Protein AF-A0A939AF37-F1 (afdb_monomer_lite)

Structure (mmCIF, N/CA/C/O backbone):
data_AF-A0A939AF37-F1
#
_entry.id   AF-A0A939AF37-F1
#
loop_
_atom_site.group_PDB
_atom_site.id
_atom_site.type_symbol
_atom_site.label_atom_id
_atom_site.label_alt_id
_atom_site.label_comp_id
_atom_site.label_asym_id
_atom_site.label_entity_id
_atom_site.label_seq_id
_atom_site.pdbx_PDB_ins_code
_atom_site.Cartn_x
_atom_site.Cartn_y
_atom_site.Cartn_z
_atom_site.occupancy
_atom_site.B_iso_or_equiv
_atom_site.auth_seq_id
_atom_site.auth_comp_id
_atom_site.auth_asym_id
_atom_site.auth_atom_id
_atom_site.pdbx_PDB_model_num
ATOM 1 N N . SER A 1 1 ? 17.979 1.679 -7.327 1.00 70.31 1 SER A N 1
ATOM 2 C CA . SER A 1 1 ? 18.117 1.895 -5.869 1.00 70.31 1 SER A CA 1
ATOM 3 C C . SER A 1 1 ? 17.101 2.879 -5.289 1.00 70.31 1 SER A C 1
ATOM 5 O O . SER A 1 1 ? 16.450 2.521 -4.318 1.00 70.31 1 SER A O 1
ATOM 7 N N . ALA A 1 2 ? 16.870 4.060 -5.885 1.00 83.69 2 ALA A N 1
ATOM 8 C CA . ALA A 1 2 ? 15.910 5.046 -5.354 1.00 83.69 2 ALA A CA 1
ATOM 9 C C . ALA A 1 2 ? 14.449 4.544 -5.251 1.00 83.69 2 ALA A C 1
ATOM 11 O O . ALA A 1 2 ? 13.799 4.752 -4.233 1.00 83.69 2 ALA A O 1
ATOM 12 N N . ALA A 1 3 ? 13.944 3.815 -6.254 1.00 79.69 3 ALA A N 1
ATOM 13 C CA . ALA A 1 3 ? 12.567 3.298 -6.245 1.00 79.69 3 ALA A CA 1
ATOM 14 C C . ALA A 1 3 ? 12.296 2.302 -5.097 1.00 79.69 3 ALA A C 1
ATOM 16 O O . ALA A 1 3 ? 11.244 2.337 -4.465 1.00 79.69 3 ALA A O 1
ATOM 17 N N . LEU A 1 4 ? 13.273 1.449 -4.777 1.00 84.25 4 LEU A N 1
ATOM 18 C CA . LEU A 1 4 ? 13.167 0.524 -3.647 1.00 84.25 4 LEU A CA 1
ATOM 19 C C . LEU A 1 4 ? 13.189 1.270 -2.310 1.00 84.25 4 LEU A C 1
ATOM 21 O O . LEU A 1 4 ? 12.435 0.913 -1.413 1.00 84.25 4 LEU A O 1
ATOM 25 N N . ALA A 1 5 ? 13.985 2.336 -2.185 1.00 86.94 5 ALA A N 1
ATOM 26 C CA . 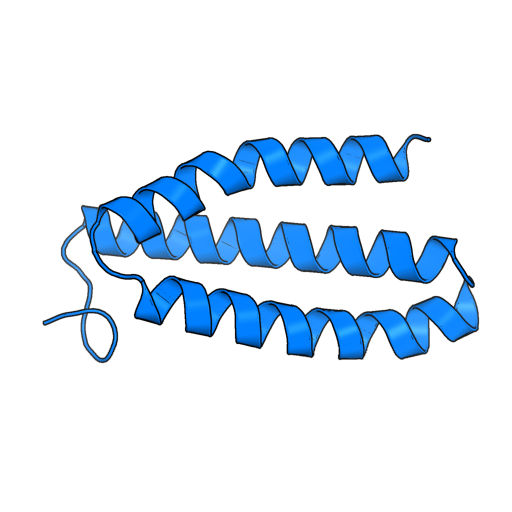ALA A 1 5 ? 13.978 3.171 -0.985 1.00 86.94 5 ALA A CA 1
ATOM 27 C C . ALA A 1 5 ? 12.588 3.783 -0.734 1.00 86.94 5 ALA A C 1
ATOM 29 O O . ALA A 1 5 ? 12.074 3.694 0.378 1.00 86.94 5 ALA A O 1
ATOM 30 N N . VAL A 1 6 ? 11.933 4.306 -1.779 1.00 85.75 6 VAL A N 1
ATOM 31 C CA . VAL A 1 6 ? 10.549 4.812 -1.692 1.00 85.75 6 VAL A CA 1
ATOM 32 C C . VAL A 1 6 ? 9.581 3.710 -1.258 1.00 85.75 6 VAL A C 1
ATOM 34 O O . VAL A 1 6 ? 8.757 3.925 -0.370 1.00 85.75 6 VAL A O 1
ATOM 37 N N . PHE A 1 7 ? 9.704 2.511 -1.833 1.00 86.69 7 PHE A N 1
ATOM 38 C CA . PHE A 1 7 ? 8.893 1.364 -1.428 1.00 86.69 7 PHE A CA 1
ATOM 39 C C . PHE A 1 7 ? 9.062 1.025 0.063 1.00 86.69 7 PHE A C 1
ATOM 41 O O . PHE A 1 7 ? 8.067 0.814 0.759 1.00 86.69 7 PHE A O 1
ATOM 48 N N . TYR A 1 8 ? 10.297 1.006 0.573 1.00 87.19 8 TYR A N 1
ATOM 49 C CA . TYR A 1 8 ? 10.563 0.728 1.986 1.00 87.19 8 TYR A CA 1
ATOM 50 C C . TYR A 1 8 ? 10.032 1.823 2.911 1.00 87.19 8 TYR A C 1
ATOM 52 O O . TYR A 1 8 ? 9.439 1.493 3.936 1.00 87.19 8 TYR A O 1
ATOM 60 N N . ILE A 1 9 ? 10.162 3.099 2.538 1.00 89.12 9 ILE A N 1
ATOM 61 C CA . ILE A 1 9 ? 9.593 4.218 3.303 1.00 89.12 9 ILE A CA 1
ATOM 62 C C . ILE A 1 9 ? 8.076 4.047 3.441 1.00 89.12 9 ILE A C 1
ATOM 64 O O . ILE A 1 9 ? 7.549 4.071 4.553 1.00 89.12 9 ILE A O 1
ATOM 68 N N . LEU A 1 10 ? 7.372 3.791 2.333 1.00 86.06 10 LEU A N 1
ATOM 69 C CA . LEU A 1 10 ? 5.928 3.535 2.362 1.00 86.06 10 LEU A CA 1
ATOM 70 C C . LEU A 1 10 ? 5.578 2.345 3.261 1.00 86.06 10 LEU A C 1
ATOM 72 O O . LEU A 1 10 ? 4.592 2.388 3.995 1.00 86.06 10 LEU A O 1
ATOM 76 N N . ASN A 1 11 ? 6.391 1.289 3.239 1.00 86.69 11 ASN A N 1
ATOM 77 C CA . ASN A 1 11 ? 6.176 0.108 4.069 1.00 86.69 11 ASN A CA 1
ATOM 78 C C . ASN A 1 11 ? 6.297 0.433 5.569 1.00 86.69 11 ASN A C 1
ATOM 80 O O . ASN A 1 11 ? 5.414 0.058 6.338 1.00 86.69 11 ASN A O 1
ATOM 84 N N . VAL A 1 12 ? 7.310 1.212 5.962 1.00 88.75 12 VAL A N 1
ATOM 85 C CA . VAL A 1 12 ? 7.496 1.675 7.349 1.00 88.75 12 VAL A CA 1
ATOM 86 C C . VAL A 1 12 ? 6.285 2.471 7.835 1.00 88.75 12 VAL A C 1
ATOM 88 O O . VAL A 1 12 ? 5.802 2.222 8.936 1.00 88.75 12 VAL A O 1
ATOM 91 N N . PHE A 1 13 ? 5.730 3.361 7.007 1.00 86.38 13 PHE A N 1
ATOM 92 C CA . PHE A 1 13 ? 4.517 4.101 7.369 1.00 86.38 13 PHE A CA 1
ATOM 93 C C . PHE A 1 13 ? 3.265 3.220 7.428 1.00 86.38 13 PHE A C 1
ATOM 95 O O . PHE A 1 13 ? 2.375 3.481 8.228 1.00 86.38 13 PHE A O 1
ATOM 102 N N . THR A 1 14 ? 3.182 2.166 6.613 1.00 83.62 14 THR A N 1
ATOM 103 C CA . THR A 1 14 ? 1.997 1.290 6.555 1.00 83.62 14 THR A CA 1
ATOM 104 C C . THR A 1 14 ? 1.970 0.268 7.699 1.00 83.62 14 THR A C 1
ATOM 106 O O . THR A 1 14 ? 0.894 -0.173 8.119 1.00 83.62 14 THR A O 1
ATOM 109 N N . ALA A 1 15 ? 3.142 -0.111 8.214 1.00 85.88 15 ALA A N 1
ATOM 110 C CA . ALA A 1 15 ? 3.302 -1.110 9.265 1.00 85.88 15 ALA A CA 1
ATOM 111 C C . ALA A 1 15 ? 2.486 -0.817 10.544 1.00 85.88 15 ALA A C 1
ATOM 113 O O . ALA A 1 15 ? 1.695 -1.687 10.917 1.00 85.88 15 ALA A O 1
ATOM 114 N N . PRO A 1 16 ? 2.570 0.371 11.183 1.00 86.94 16 PRO A N 1
ATOM 115 C CA . PRO A 1 16 ? 1.835 0.642 12.419 1.00 86.94 16 PRO A CA 1
ATOM 116 C C . PRO A 1 16 ? 0.315 0.599 12.2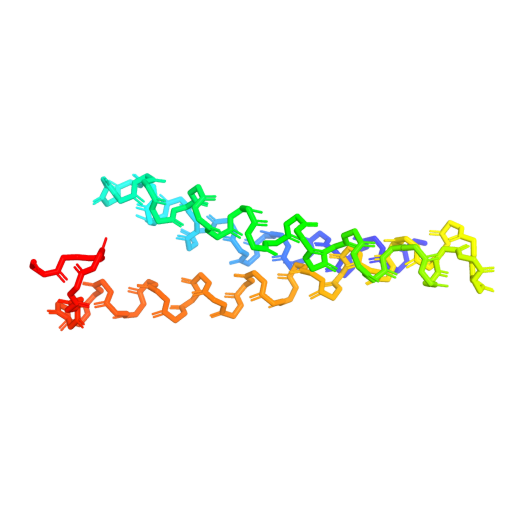28 1.00 86.94 16 PRO A C 1
ATOM 118 O O . PRO A 1 16 ? -0.377 0.022 13.060 1.00 86.94 16 PRO A O 1
ATOM 121 N N . PHE A 1 17 ? -0.220 1.122 11.118 1.00 84.31 17 PHE A N 1
ATOM 122 C CA . PHE A 1 17 ? -1.664 1.069 10.839 1.00 84.31 17 PHE A CA 1
ATOM 123 C C . PHE A 1 17 ? -2.158 -0.368 10.670 1.00 84.31 17 PHE A C 1
ATOM 125 O O . PHE A 1 17 ? -3.187 -0.757 11.217 1.00 84.31 17 PHE A O 1
ATOM 132 N N . THR A 1 18 ? -1.397 -1.188 9.947 1.00 82.19 18 THR A N 1
ATOM 133 C CA . THR A 1 18 ? -1.768 -2.588 9.711 1.00 82.19 18 THR A CA 1
ATOM 134 C C . THR A 1 18 ? -1.670 -3.406 11.001 1.00 82.19 18 THR A C 1
ATOM 136 O O . THR A 1 18 ? -2.555 -4.207 11.298 1.00 82.19 18 THR A O 1
ATOM 139 N N . GLN A 1 19 ? -0.630 -3.174 11.809 1.00 86.38 19 GLN A N 1
ATOM 140 C CA . GLN A 1 19 ? -0.488 -3.791 13.128 1.00 86.38 19 GLN A CA 1
ATOM 141 C C . GLN A 1 19 ? -1.593 -3.348 14.091 1.00 86.38 19 GLN A C 1
ATOM 143 O O . GLN A 1 19 ? -2.120 -4.188 14.812 1.00 86.38 19 GLN A O 1
ATOM 148 N N . PHE A 1 20 ? -2.004 -2.079 14.058 1.00 86.06 20 PHE A N 1
ATOM 149 C CA . PHE A 1 20 ? -3.115 -1.574 14.861 1.00 86.06 20 PHE A CA 1
ATOM 150 C C . PHE A 1 20 ? -4.445 -2.236 14.486 1.00 86.06 20 PHE A C 1
ATOM 152 O O . PHE A 1 20 ? -5.161 -2.715 15.363 1.00 86.06 20 PHE A O 1
ATOM 159 N N . ILE A 1 21 ? -4.766 -2.328 13.191 1.00 83.12 21 ILE A N 1
ATOM 160 C CA . ILE A 1 21 ? -5.982 -3.001 12.705 1.00 83.12 21 ILE A CA 1
ATOM 161 C C . ILE A 1 21 ? -5.992 -4.479 13.124 1.00 83.12 21 ILE A C 1
ATOM 163 O O . ILE A 1 21 ? -7.008 -4.981 13.611 1.00 83.12 21 ILE A O 1
ATOM 167 N N . ASN A 1 22 ? -4.854 -5.165 12.973 1.00 83.50 22 ASN A N 1
ATOM 168 C CA . ASN A 1 22 ? -4.703 -6.563 13.376 1.00 83.50 22 ASN A CA 1
ATOM 169 C C . ASN A 1 22 ? -4.831 -6.736 14.897 1.00 83.50 22 ASN A C 1
ATOM 171 O O . ASN A 1 22 ? -5.554 -7.623 15.348 1.00 83.50 22 ASN A O 1
ATOM 175 N N . GLY A 1 23 ? -4.183 -5.870 15.680 1.00 81.94 23 GLY A N 1
ATOM 176 C CA . GLY A 1 23 ? -4.245 -5.862 17.144 1.00 81.94 23 GLY A CA 1
ATOM 177 C C . GLY A 1 23 ? -5.623 -5.489 17.696 1.00 81.94 23 GLY A C 1
ATOM 178 O O . GLY A 1 23 ? -6.005 -5.965 18.758 1.00 81.94 23 GLY A O 1
ATOM 179 N N . SER A 1 24 ? -6.417 -4.729 16.937 1.00 81.19 24 SER A N 1
ATOM 180 C CA . SER A 1 24 ? -7.811 -4.389 17.262 1.00 81.19 24 SER A CA 1
ATOM 181 C C . SER A 1 24 ? -8.797 -5.546 17.018 1.00 81.19 24 SER A C 1
ATOM 183 O O . SER A 1 24 ? -10.009 -5.349 17.083 1.00 81.19 24 SER A O 1
ATOM 185 N N . GLY A 1 25 ? -8.315 -6.746 16.667 1.00 76.50 25 GLY A N 1
ATOM 186 C CA . GLY A 1 25 ? -9.142 -7.937 16.436 1.00 76.50 25 GLY A CA 1
ATOM 187 C C . GLY A 1 25 ? -9.866 -7.969 15.083 1.00 76.50 25 GLY A C 1
ATOM 188 O O . GLY A 1 25 ? -10.587 -8.923 14.790 1.00 76.50 25 GLY A O 1
ATOM 189 N N . LYS A 1 26 ? -9.662 -6.974 14.207 1.00 79.38 26 LYS A N 1
ATOM 190 C CA . LYS A 1 26 ? -10.334 -6.875 12.898 1.00 79.38 26 LYS A CA 1
ATOM 191 C C . LYS A 1 26 ? -9.535 -7.550 11.781 1.00 79.38 26 LYS A C 1
ATOM 193 O O . LYS A 1 26 ? -9.349 -6.991 10.703 1.00 79.38 26 LYS A O 1
ATOM 198 N N . LEU A 1 27 ? -9.108 -8.795 12.003 1.00 78.50 27 LEU A N 1
ATOM 199 C CA . LEU A 1 27 ? -8.264 -9.541 11.058 1.00 78.50 27 LEU A CA 1
ATOM 200 C C . LEU A 1 27 ? -8.925 -9.724 9.679 1.00 78.50 27 LEU A C 1
ATOM 202 O O . LEU A 1 27 ? -8.261 -9.640 8.648 1.00 78.50 27 LEU A O 1
ATOM 206 N N . LYS A 1 28 ? -10.255 -9.900 9.649 1.00 79.44 28 LYS A N 1
ATOM 207 C CA . LYS A 1 28 ? -11.044 -9.987 8.406 1.00 79.44 28 LYS A CA 1
ATOM 208 C C . LYS A 1 28 ? -10.902 -8.730 7.533 1.00 79.44 28 LYS A C 1
ATOM 210 O O . LYS A 1 28 ? -10.885 -8.844 6.310 1.00 79.44 28 LYS A O 1
ATOM 215 N N . LEU A 1 29 ? -10.755 -7.552 8.149 1.00 80.56 29 LEU A N 1
ATOM 216 C CA . LEU A 1 29 ? -10.566 -6.282 7.442 1.00 80.56 29 LEU A CA 1
ATOM 217 C C . LEU A 1 29 ? -9.192 -6.230 6.775 1.00 80.56 29 LEU A C 1
ATOM 219 O O . LEU A 1 29 ? -9.098 -5.883 5.601 1.00 80.56 29 LEU A O 1
ATOM 223 N N . SER A 1 30 ? -8.147 -6.680 7.468 1.00 82.75 30 SER A N 1
ATOM 224 C CA . SER A 1 30 ? -6.815 -6.815 6.874 1.00 82.75 30 SER A CA 1
ATOM 225 C C . SER A 1 30 ? -6.791 -7.808 5.716 1.00 82.75 30 SER A C 1
ATOM 227 O O . SER A 1 30 ? -6.182 -7.520 4.691 1.00 82.75 30 SER A O 1
ATOM 229 N N . VAL A 1 31 ? -7.490 -8.944 5.824 1.00 85.12 31 VAL A N 1
ATOM 230 C CA . VAL A 1 31 ? -7.585 -9.915 4.719 1.00 85.12 31 VAL A CA 1
ATOM 231 C C . VAL A 1 31 ? -8.256 -9.291 3.493 1.00 85.12 31 VAL A C 1
ATOM 233 O O . VAL A 1 31 ? -7.754 -9.458 2.383 1.00 85.12 31 VAL A O 1
ATOM 236 N N . TYR A 1 32 ? -9.337 -8.527 3.679 1.00 85.50 32 TYR A N 1
ATOM 237 C CA . TYR A 1 32 ? -10.000 -7.822 2.579 1.00 85.50 32 TYR A CA 1
ATOM 238 C C . TYR A 1 32 ? -9.083 -6.767 1.939 1.00 85.50 32 TYR A C 1
ATOM 240 O O . TYR A 1 32 ? -8.955 -6.710 0.717 1.00 85.50 32 TYR A O 1
ATOM 248 N N . LEU A 1 33 ? -8.371 -5.980 2.753 1.00 85.00 33 LEU A N 1
ATOM 249 C CA . LEU A 1 33 ? -7.393 -5.001 2.267 1.00 85.00 33 LEU A CA 1
ATOM 250 C C . LEU A 1 33 ? -6.256 -5.664 1.476 1.00 85.00 33 LEU A C 1
ATOM 252 O O . LEU A 1 33 ? -5.892 -5.174 0.409 1.00 85.00 33 LEU A O 1
ATOM 256 N N . ILE A 1 34 ? -5.736 -6.802 1.943 1.00 87.69 34 ILE A N 1
ATOM 257 C CA . ILE A 1 34 ? -4.701 -7.563 1.229 1.00 87.69 34 ILE A CA 1
ATOM 258 C C . ILE A 1 34 ? -5.242 -8.063 -0.111 1.00 87.69 34 ILE A C 1
ATOM 260 O O . ILE A 1 34 ? -4.592 -7.868 -1.135 1.00 87.69 34 ILE A O 1
ATOM 264 N N . TRP A 1 35 ? -6.446 -8.640 -0.127 1.00 90.62 35 TRP A N 1
ATOM 265 C CA . TRP A 1 35 ? -7.077 -9.124 -1.355 1.00 90.62 35 TRP A CA 1
ATOM 266 C C . TRP A 1 35 ? -7.277 -8.010 -2.384 1.00 90.62 35 TRP A C 1
ATOM 268 O O . TRP A 1 35 ? -6.884 -8.163 -3.540 1.00 90.62 35 TRP A O 1
ATOM 278 N N . THR A 1 36 ? -7.820 -6.864 -1.964 1.00 87.50 36 THR A N 1
ATOM 279 C CA . THR A 1 36 ? -7.972 -5.698 -2.851 1.00 87.50 36 THR A CA 1
ATOM 280 C C . THR A 1 36 ? -6.619 -5.198 -3.364 1.00 87.50 36 THR A C 1
ATOM 282 O O . THR A 1 36 ? -6.482 -4.915 -4.554 1.00 87.50 36 THR A O 1
ATOM 285 N N . GLY A 1 37 ? -5.591 -5.177 -2.510 1.00 88.81 37 GLY A N 1
ATOM 286 C CA . GLY A 1 37 ? -4.224 -4.830 -2.894 1.00 88.81 37 GLY A CA 1
ATOM 287 C C . GLY A 1 37 ? -3.632 -5.786 -3.931 1.00 88.81 37 GLY A C 1
ATOM 288 O O . GLY A 1 37 ? -3.014 -5.329 -4.887 1.00 88.81 37 GLY A O 1
ATOM 289 N N . CYS A 1 38 ? -3.857 -7.095 -3.798 1.00 91.25 38 CYS A N 1
ATOM 290 C CA . CYS A 1 38 ? -3.404 -8.089 -4.773 1.00 91.25 38 CYS A CA 1
ATOM 291 C C . CYS A 1 38 ? -4.052 -7.887 -6.147 1.00 91.25 38 CYS A C 1
ATOM 293 O O . CYS A 1 38 ? -3.351 -7.917 -7.156 1.00 91.25 38 CYS A O 1
ATOM 295 N N . VAL A 1 39 ? -5.365 -7.640 -6.194 1.00 93.81 39 VAL A N 1
ATOM 296 C CA . VAL A 1 39 ? -6.083 -7.392 -7.455 1.00 93.81 39 VAL A CA 1
ATOM 297 C C . VAL A 1 39 ? -5.541 -6.142 -8.152 1.00 93.81 39 VAL A C 1
ATOM 299 O O . VAL A 1 39 ? -5.222 -6.187 -9.341 1.00 93.81 39 VAL A O 1
ATOM 302 N N . ILE 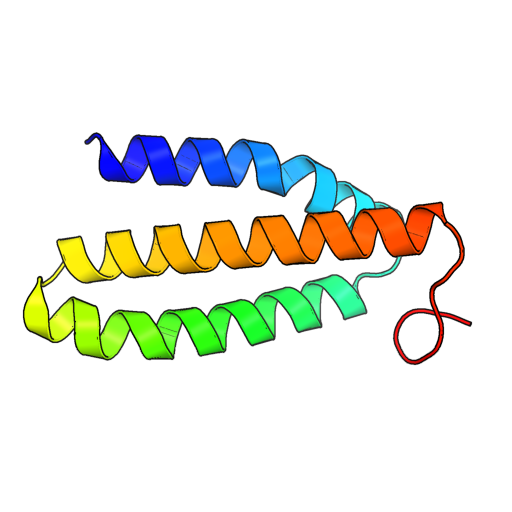A 1 40 ? -5.365 -5.047 -7.405 1.00 92.50 40 ILE A N 1
ATOM 303 C CA . ILE A 1 40 ? -4.811 -3.791 -7.931 1.00 92.50 40 ILE A CA 1
ATOM 304 C C . ILE A 1 40 ? -3.368 -3.991 -8.410 1.00 92.50 40 ILE A C 1
ATOM 306 O O . ILE A 1 40 ? -3.015 -3.553 -9.505 1.00 92.50 40 ILE A O 1
ATOM 310 N N . PHE A 1 41 ? -2.543 -4.690 -7.626 1.00 93.94 41 PHE A N 1
ATOM 311 C CA . PHE A 1 41 ? -1.150 -4.947 -7.976 1.00 93.94 41 PHE A CA 1
ATOM 312 C C . PHE A 1 41 ? -1.028 -5.737 -9.271 1.00 93.94 41 PHE A C 1
ATOM 314 O O . PHE A 1 41 ? -0.292 -5.317 -10.154 1.00 93.94 41 PHE A O 1
ATOM 321 N N . ILE A 1 42 ? -1.755 -6.847 -9.415 1.00 93.94 42 ILE A N 1
ATOM 322 C CA . ILE A 1 42 ? -1.704 -7.678 -10.625 1.00 93.94 42 ILE A CA 1
ATOM 323 C C . ILE A 1 42 ? -2.198 -6.876 -11.836 1.00 93.94 42 ILE A C 1
ATOM 325 O O . ILE A 1 42 ? -1.553 -6.892 -12.887 1.00 93.94 42 ILE A O 1
ATOM 329 N N . GLY A 1 43 ? -3.290 -6.121 -11.673 1.00 94.56 43 GLY A N 1
ATOM 330 C CA . GLY A 1 43 ? -3.842 -5.266 -12.724 1.00 94.56 43 GLY A CA 1
ATOM 331 C C . GLY A 1 43 ? -2.865 -4.199 -13.224 1.00 94.56 43 GLY A C 1
ATOM 332 O O . GLY A 1 43 ? -2.851 -3.899 -14.413 1.00 94.56 43 GLY A O 1
ATOM 333 N N . LEU A 1 44 ? -2.008 -3.668 -12.348 1.00 92.06 44 LEU A N 1
ATOM 334 C CA . LEU A 1 44 ? -0.970 -2.699 -12.711 1.00 92.06 44 LEU A CA 1
ATOM 335 C C . LEU A 1 44 ? 0.330 -3.370 -13.178 1.00 92.06 44 LEU A C 1
ATOM 337 O O . LEU A 1 44 ? 0.966 -2.909 -14.123 1.00 92.06 44 LEU A O 1
ATOM 341 N N . ALA A 1 45 ? 0.730 -4.476 -12.558 1.00 93.50 45 ALA A N 1
ATOM 342 C CA . ALA A 1 45 ? 1.995 -5.145 -12.832 1.00 93.50 45 ALA A CA 1
ATOM 343 C C . ALA A 1 45 ? 2.052 -5.735 -14.247 1.00 93.50 45 ALA A C 1
ATOM 345 O O . ALA A 1 45 ? 3.112 -5.701 -14.863 1.00 93.50 45 ALA A O 1
ATOM 346 N N . ILE A 1 46 ? 0.933 -6.230 -14.792 1.00 93.81 46 ILE A N 1
ATOM 347 C CA . ILE A 1 46 ? 0.884 -6.786 -16.154 1.00 93.81 46 ILE A CA 1
ATOM 348 C C . ILE A 1 46 ? 1.173 -5.715 -17.228 1.00 93.81 46 ILE A C 1
ATOM 350 O O . ILE A 1 46 ? 2.111 -5.908 -18.006 1.00 93.81 46 ILE A O 1
ATOM 354 N N . PRO A 1 47 ? 0.432 -4.590 -17.315 1.00 94.94 47 PRO A N 1
ATOM 355 C CA . PRO A 1 47 ? 0.703 -3.566 -18.321 1.00 94.94 47 PRO A CA 1
ATOM 356 C C . PRO A 1 47 ? 2.033 -2.844 -18.074 1.00 94.94 47 PRO A C 1
ATOM 358 O O . PRO A 1 47 ? 2.813 -2.692 -19.014 1.00 94.94 47 PRO A O 1
ATOM 361 N N . LEU A 1 48 ? 2.349 -2.459 -16.829 1.00 90.94 48 LEU A N 1
ATOM 362 C CA . LEU A 1 48 ? 3.614 -1.773 -16.540 1.00 90.94 48 LEU A CA 1
ATOM 363 C C . LEU A 1 48 ? 4.823 -2.693 -16.741 1.00 90.94 48 LEU A C 1
ATOM 365 O O . LEU A 1 48 ? 5.860 -2.241 -17.221 1.00 90.94 48 LEU A O 1
ATOM 369 N N . GLY A 1 49 ? 4.696 -3.977 -16.409 1.00 92.94 49 GLY A N 1
ATOM 370 C CA . GLY A 1 49 ? 5.740 -4.974 -16.632 1.00 92.94 49 GLY A CA 1
ATOM 371 C C . GLY A 1 49 ? 6.011 -5.223 -18.114 1.00 92.94 49 GLY A C 1
ATOM 372 O O . GLY A 1 49 ? 7.157 -5.432 -18.497 1.00 92.94 49 GLY A O 1
ATOM 373 N N . ARG A 1 50 ? 4.988 -5.132 -18.973 1.00 91.94 50 ARG A N 1
ATOM 374 C CA . ARG A 1 50 ? 5.172 -5.210 -20.431 1.00 91.94 50 ARG A CA 1
ATOM 375 C C . ARG A 1 50 ? 5.850 -3.969 -21.015 1.00 91.94 50 ARG A C 1
ATOM 377 O O . ARG A 1 50 ? 6.620 -4.108 -21.955 1.00 91.94 50 ARG A O 1
ATOM 384 N N . LEU A 1 51 ? 5.580 -2.782 -20.467 1.00 91.88 51 LEU A N 1
ATOM 385 C CA . LEU A 1 51 ? 6.137 -1.516 -20.965 1.00 91.88 51 LEU A CA 1
ATOM 386 C C . LEU A 1 51 ? 7.563 -1.246 -20.465 1.00 91.88 51 LEU A C 1
ATOM 388 O O . LEU A 1 51 ? 8.417 -0.812 -21.231 1.00 91.88 51 LEU A O 1
ATOM 392 N N . TRP A 1 52 ? 7.821 -1.494 -19.180 1.00 91.31 52 TRP A N 1
ATOM 393 C CA . TRP A 1 52 ? 9.063 -1.105 -18.498 1.00 91.31 52 TRP A CA 1
ATOM 394 C C . TRP A 1 52 ? 9.803 -2.284 -17.850 1.00 91.31 52 TRP A C 1
ATOM 396 O O . TRP A 1 52 ? 10.726 -2.081 -17.055 1.00 91.31 52 TRP A O 1
ATOM 406 N N . GLY A 1 53 ? 9.404 -3.523 -18.148 1.00 91.81 53 GLY A N 1
ATOM 407 C CA . GLY A 1 53 ? 10.037 -4.724 -17.608 1.00 91.81 53 GLY A CA 1
ATOM 408 C C . GLY A 1 53 ? 9.994 -4.763 -16.079 1.00 91.81 53 GLY A C 1
ATOM 409 O O . GLY A 1 53 ? 8.982 -4.463 -15.443 1.00 91.81 53 GLY A O 1
ATOM 410 N N . VAL A 1 54 ? 11.133 -5.087 -15.468 1.00 88.56 54 VAL A N 1
ATOM 411 C CA . VAL A 1 54 ? 11.277 -5.183 -14.005 1.00 88.56 54 VAL A CA 1
ATOM 412 C C . VAL A 1 54 ? 10.998 -3.845 -13.310 1.00 88.56 54 VAL A C 1
ATOM 414 O O . VAL A 1 54 ? 10.381 -3.823 -12.244 1.00 88.56 54 VAL A O 1
ATOM 417 N N . ALA A 1 55 ? 11.385 -2.718 -13.916 1.00 88.38 55 ALA A N 1
ATOM 418 C CA . ALA A 1 55 ? 11.133 -1.396 -13.342 1.00 88.38 55 ALA A CA 1
ATOM 419 C C . ALA A 1 55 ? 9.628 -1.106 -13.231 1.00 88.38 55 ALA A C 1
ATOM 421 O O . ALA A 1 55 ? 9.177 -0.552 -12.228 1.00 88.38 55 ALA A O 1
ATOM 422 N N . GLY A 1 56 ? 8.838 -1.560 -14.208 1.00 88.88 56 GLY A N 1
ATOM 423 C CA . GLY A 1 56 ? 7.381 -1.439 -14.188 1.00 88.88 56 GLY A CA 1
ATOM 424 C C . GLY A 1 56 ? 6.725 -2.189 -13.027 1.00 88.88 56 GLY A C 1
ATOM 425 O O . GLY A 1 56 ? 5.809 -1.666 -12.394 1.00 88.88 56 GLY A O 1
ATOM 426 N N . VAL A 1 57 ? 7.240 -3.370 -12.676 1.00 92.06 57 VAL A N 1
ATOM 427 C CA . VAL A 1 57 ? 6.748 -4.157 -11.529 1.00 92.06 57 VAL A CA 1
ATOM 428 C C . VAL A 1 57 ? 7.057 -3.460 -10.200 1.00 92.06 57 VAL A C 1
ATOM 430 O O . VAL A 1 57 ? 6.222 -3.435 -9.290 1.00 92.06 57 VAL A O 1
ATOM 433 N N . VAL A 1 58 ? 8.231 -2.831 -10.085 1.00 91.06 58 VAL A N 1
ATOM 434 C CA . VAL A 1 58 ? 8.599 -2.044 -8.896 1.00 91.06 58 VAL A CA 1
ATOM 435 C C . VAL A 1 58 ? 7.689 -0.821 -8.757 1.00 91.06 58 VAL A C 1
ATOM 437 O O . VAL A 1 58 ? 7.193 -0.551 -7.666 1.00 91.06 58 VAL A O 1
ATOM 440 N N . ILE A 1 59 ? 7.394 -0.121 -9.856 1.00 89.94 59 ILE A N 1
ATOM 441 C CA . ILE A 1 59 ? 6.459 1.016 -9.856 1.00 89.94 59 ILE A CA 1
ATOM 442 C C . ILE A 1 59 ? 5.047 0.563 -9.458 1.00 89.94 59 ILE A C 1
ATOM 444 O O . ILE A 1 59 ? 4.429 1.185 -8.593 1.00 89.94 59 ILE A O 1
ATOM 448 N N . ALA A 1 60 ? 4.559 -0.556 -10.000 1.00 92.06 60 ALA A N 1
ATOM 449 C CA . ALA A 1 60 ? 3.272 -1.132 -9.606 1.00 92.06 60 ALA A CA 1
ATOM 450 C C . ALA A 1 60 ? 3.224 -1.465 -8.102 1.00 92.06 60 ALA A C 1
ATOM 452 O O . ALA A 1 60 ? 2.215 -1.222 -7.436 1.00 92.06 60 ALA A O 1
ATOM 453 N N . SER A 1 61 ? 4.336 -1.952 -7.542 1.00 90.06 61 SER A N 1
ATOM 454 C CA . SER A 1 61 ? 4.467 -2.239 -6.108 1.00 90.06 61 SER A CA 1
ATOM 455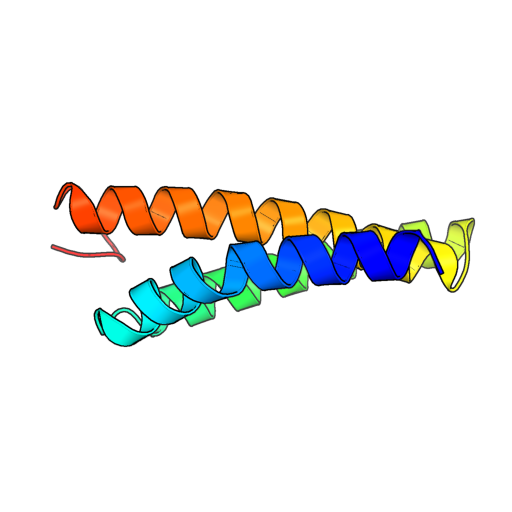 C C . SER A 1 61 ? 4.368 -0.967 -5.263 1.00 90.06 61 SER A C 1
ATOM 457 O O . SER A 1 61 ? 3.667 -0.959 -4.253 1.00 90.06 61 SER A O 1
ATOM 459 N N . ILE A 1 62 ? 5.024 0.119 -5.690 1.00 91.38 62 ILE A N 1
ATOM 460 C CA . ILE A 1 62 ? 4.985 1.430 -5.019 1.00 91.38 62 ILE A CA 1
ATOM 461 C C . ILE A 1 62 ? 3.565 2.002 -5.029 1.00 91.38 62 ILE A C 1
ATOM 463 O O . ILE A 1 62 ? 3.061 2.386 -3.975 1.00 91.38 62 ILE A O 1
ATOM 467 N N . ILE A 1 63 ? 2.903 2.007 -6.191 1.00 91.19 63 ILE A N 1
ATOM 468 C CA . ILE A 1 63 ? 1.529 2.512 -6.337 1.00 91.19 63 ILE A CA 1
ATOM 469 C C . ILE A 1 63 ? 0.580 1.725 -5.432 1.00 91.19 63 ILE A C 1
ATOM 471 O O . ILE A 1 63 ? -0.184 2.310 -4.666 1.00 91.19 63 ILE A O 1
ATOM 475 N N . THR A 1 64 ? 0.677 0.394 -5.459 1.00 92.19 64 THR A N 1
ATOM 476 C CA . THR A 1 64 ? -0.161 -0.463 -4.613 1.00 92.19 64 THR A CA 1
ATOM 477 C C . THR A 1 64 ? 0.081 -0.172 -3.133 1.00 92.19 64 THR A C 1
ATOM 479 O O . THR A 1 64 ? -0.873 -0.059 -2.367 1.00 92.19 64 THR A O 1
ATOM 482 N N . ARG A 1 65 ? 1.340 0.014 -2.712 1.00 88.12 65 ARG A N 1
ATOM 483 C CA . ARG A 1 65 ? 1.665 0.330 -1.313 1.00 88.12 65 ARG A CA 1
ATOM 484 C C . ARG A 1 65 ? 1.133 1.689 -0.875 1.00 88.12 65 ARG A C 1
ATOM 486 O O . ARG A 1 65 ? 0.631 1.791 0.238 1.00 88.12 65 ARG A O 1
ATOM 493 N N . ALA A 1 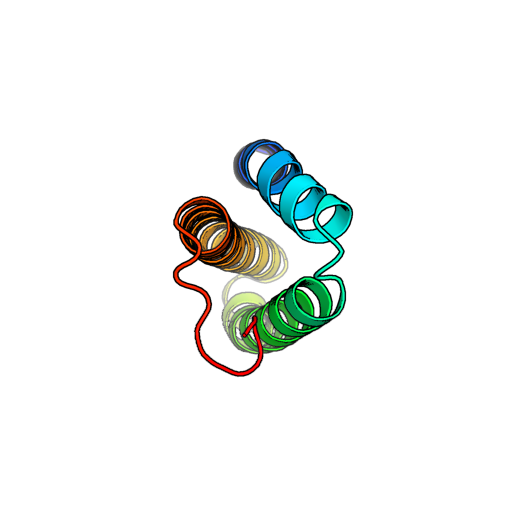66 ? 1.186 2.697 -1.742 1.00 89.19 66 ALA A N 1
ATOM 494 C CA . ALA A 1 66 ? 0.605 4.008 -1.465 1.00 89.19 66 ALA A CA 1
ATOM 495 C C . ALA A 1 66 ? -0.921 3.925 -1.270 1.00 89.19 66 ALA A C 1
ATOM 497 O O . ALA A 1 66 ? -1.456 4.502 -0.323 1.00 89.19 66 ALA A O 1
ATOM 498 N N . ILE A 1 67 ? -1.615 3.141 -2.104 1.00 88.81 67 ILE A N 1
ATOM 499 C CA . ILE A 1 67 ? -3.059 2.896 -1.964 1.00 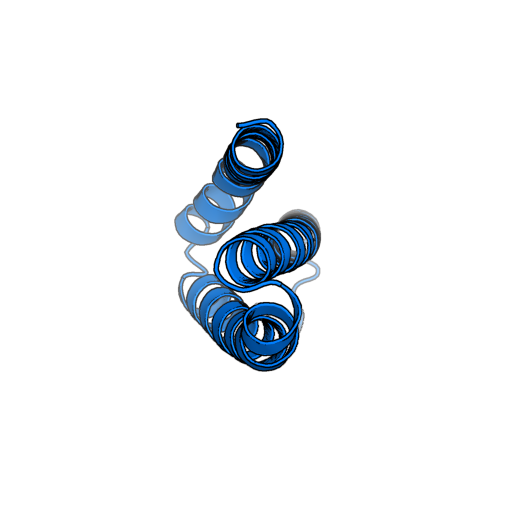88.81 67 ILE A CA 1
ATOM 500 C C . ILE A 1 67 ? -3.359 2.153 -0.656 1.00 88.81 67 ILE A C 1
ATOM 502 O O . ILE A 1 67 ? -4.259 2.547 0.087 1.00 88.81 67 ILE A O 1
ATOM 506 N N . SER A 1 68 ? -2.590 1.106 -0.337 1.00 86.25 68 SER A N 1
ATOM 507 C CA . SER A 1 68 ? -2.741 0.373 0.925 1.00 86.25 68 SER A CA 1
ATOM 508 C C . SER A 1 68 ? -2.513 1.268 2.144 1.00 86.25 68 SER A C 1
ATOM 510 O O . SER A 1 68 ? -3.269 1.166 3.102 1.00 86.25 68 SER A O 1
ATOM 512 N N . LEU A 1 69 ? -1.525 2.168 2.111 1.00 86.62 69 LEU A N 1
ATOM 513 C CA . LEU A 1 69 ? -1.276 3.130 3.187 1.00 86.62 69 LEU A CA 1
ATOM 514 C C . LEU A 1 69 ? -2.491 4.034 3.420 1.00 86.62 69 LEU A C 1
ATOM 516 O O . LEU A 1 69 ? -2.940 4.178 4.556 1.00 86.62 69 LEU A O 1
ATOM 520 N N . TRP A 1 70 ? -3.043 4.603 2.346 1.00 86.38 70 TRP A N 1
ATOM 521 C CA . TRP A 1 70 ? -4.219 5.469 2.419 1.00 86.38 70 TRP A CA 1
ATOM 522 C C . TRP A 1 70 ? -5.441 4.739 2.994 1.00 86.38 70 TRP A C 1
ATOM 524 O O . TRP A 1 70 ? -6.097 5.239 3.910 1.00 86.38 70 TRP A O 1
ATOM 534 N N . LEU A 1 71 ? -5.720 3.527 2.503 1.00 85.44 71 LEU A N 1
ATOM 535 C CA . LEU A 1 71 ? -6.830 2.704 2.986 1.00 85.44 71 LEU A CA 1
ATOM 536 C C . LEU A 1 71 ? -6.652 2.306 4.456 1.00 85.44 71 LEU A C 1
ATOM 538 O O . LEU A 1 71 ? -7.585 2.452 5.242 1.00 85.44 71 LEU A O 1
ATOM 542 N N . SER A 1 72 ? -5.462 1.844 4.847 1.00 83.94 72 SER A N 1
ATOM 543 C CA . SER A 1 72 ? -5.165 1.457 6.230 1.00 83.94 72 SER A CA 1
ATOM 544 C C . SER A 1 72 ? -5.249 2.644 7.191 1.00 83.94 72 SER A C 1
ATOM 546 O O . SER A 1 72 ? -5.775 2.498 8.295 1.00 83.94 72 SER A O 1
ATOM 548 N N . TYR A 1 73 ? -4.796 3.831 6.776 1.00 86.44 73 TYR A N 1
ATOM 549 C CA . TYR A 1 73 ? -4.954 5.063 7.551 1.00 86.44 73 TYR A CA 1
ATOM 550 C C . TYR A 1 73 ? -6.434 5.405 7.765 1.00 86.44 73 TYR A C 1
ATOM 552 O O . TYR A 1 73 ? -6.873 5.596 8.901 1.00 86.44 73 TYR A O 1
ATOM 560 N N . TYR A 1 74 ? -7.224 5.417 6.687 1.00 85.06 74 TYR A N 1
ATOM 561 C CA . TYR A 1 74 ? -8.655 5.711 6.749 1.00 85.06 74 TYR A CA 1
ATOM 562 C C . TYR A 1 74 ? -9.408 4.717 7.643 1.00 85.06 74 TYR A C 1
ATOM 564 O O . TYR A 1 74 ? -10.215 5.119 8.482 1.00 85.06 74 TYR A O 1
ATOM 572 N N . GLN A 1 75 ? -9.089 3.425 7.533 1.00 80.31 75 GLN A N 1
ATOM 573 C CA . GLN A 1 75 ? -9.703 2.395 8.368 1.00 80.31 75 GLN A CA 1
ATOM 574 C C . GLN A 1 75 ? -9.295 2.502 9.834 1.00 80.31 75 GLN A C 1
ATOM 576 O O . GLN A 1 75 ? -10.133 2.345 10.719 1.00 80.31 75 GLN A O 1
ATOM 581 N N . THR A 1 76 ? -8.039 2.845 10.110 1.00 83.75 76 THR A N 1
ATOM 582 C CA . THR A 1 76 ? -7.590 3.108 11.482 1.00 83.75 76 THR A CA 1
ATOM 583 C C . THR A 1 76 ? -8.364 4.276 12.096 1.00 83.75 76 THR A C 1
ATOM 585 O O . THR A 1 76 ? -8.839 4.175 13.226 1.00 83.75 76 THR A O 1
ATOM 588 N N . LYS A 1 77 ? -8.574 5.357 11.334 1.00 82.94 77 LYS A N 1
ATOM 589 C CA . LYS A 1 77 ? -9.370 6.511 11.776 1.00 82.94 77 LYS A CA 1
ATOM 590 C C . LYS A 1 77 ? -10.835 6.143 12.043 1.00 82.94 77 LYS A C 1
ATOM 592 O O . LYS A 1 77 ? -11.377 6.533 13.071 1.00 82.94 77 LYS A O 1
ATOM 597 N N . LEU A 1 78 ? -11.459 5.346 11.174 1.00 80.44 78 LEU A N 1
ATOM 598 C CA . LEU A 1 78 ? -12.828 4.845 11.370 1.00 80.44 78 LEU A CA 1
ATOM 599 C C . LEU A 1 78 ? -12.980 3.991 12.634 1.00 80.44 78 LEU A C 1
ATOM 601 O O . LEU A 1 78 ? -13.992 4.096 13.328 1.00 80.44 78 LEU A O 1
ATOM 605 N N . ILE A 1 79 ? -11.981 3.153 12.929 1.00 80.25 79 ILE A N 1
ATOM 606 C CA . ILE A 1 79 ? -11.946 2.333 14.145 1.00 80.25 79 ILE A CA 1
ATOM 607 C C . ILE A 1 79 ? -11.838 3.228 15.385 1.00 80.25 79 ILE A C 1
ATOM 609 O O . ILE A 1 79 ? -12.595 3.030 16.331 1.00 80.25 79 ILE A O 1
ATOM 613 N N . LEU A 1 80 ? -10.955 4.232 15.366 1.00 80.81 80 LEU A N 1
ATOM 614 C CA . LEU A 1 80 ? -10.774 5.176 16.476 1.00 80.81 80 LEU A CA 1
ATOM 615 C C . LEU A 1 80 ? -12.017 6.039 16.734 1.00 80.81 80 LEU A C 1
ATOM 617 O O . LEU A 1 80 ? -12.362 6.294 17.884 1.00 80.81 80 LEU A O 1
ATOM 621 N N . GLU A 1 81 ? -12.715 6.465 15.681 1.00 80.31 81 GLU A N 1
ATOM 622 C CA . GLU A 1 81 ? -13.934 7.276 15.794 1.00 80.31 81 GLU A CA 1
ATOM 623 C C . GLU A 1 81 ? -15.181 6.459 16.190 1.00 80.31 81 GLU A C 1
ATOM 625 O O . GLU A 1 81 ? -16.270 7.025 16.270 1.00 80.31 81 GLU A O 1
ATOM 630 N N . ASN A 1 82 ? -15.070 5.137 16.411 1.00 67.44 82 ASN A N 1
ATOM 631 C CA . ASN A 1 82 ? -16.209 4.220 16.608 1.00 67.44 82 ASN A CA 1
ATOM 632 C C . ASN A 1 82 ? -17.290 4.328 15.512 1.00 67.44 82 ASN A C 1
ATOM 634 O O . ASN A 1 82 ? -18.434 3.919 15.704 1.00 67.44 82 ASN A O 1
ATOM 638 N N . ARG A 1 83 ? -16.932 4.858 14.336 1.00 62.03 83 ARG A N 1
ATOM 639 C CA . ARG A 1 83 ? -17.828 5.025 13.184 1.00 62.03 83 ARG A CA 1
ATOM 640 C C . ARG A 1 83 ? -17.746 3.877 12.205 1.00 62.03 83 ARG A C 1
ATOM 642 O O . ARG A 1 83 ? -18.145 4.003 11.049 1.00 62.03 83 ARG A O 1
ATOM 649 N N . THR A 1 84 ? -17.265 2.732 12.663 1.00 58.22 84 THR A N 1
ATOM 650 C CA . THR A 1 84 ? -17.503 1.524 11.905 1.00 58.22 84 THR A CA 1
ATOM 651 C C . THR A 1 84 ? -19.013 1.296 11.873 1.00 58.22 84 THR A C 1
ATOM 653 O O . THR A 1 84 ? -19.635 1.161 12.927 1.00 58.22 84 THR A O 1
ATOM 656 N N . PHE A 1 85 ? -19.583 1.291 10.669 1.00 49.56 85 PHE A N 1
ATOM 657 C CA . PHE A 1 85 ? -20.925 0.804 10.357 1.00 49.56 85 PHE A CA 1
ATOM 658 C C . PHE A 1 85 ? -20.789 -0.289 9.277 1.00 49.56 85 PHE A C 1
ATOM 660 O O . PHE A 1 85 ? -20.112 -0.066 8.270 1.00 49.56 85 PHE A O 1
ATOM 667 N N . GLY A 1 86 ? -21.413 -1.461 9.463 1.00 58.91 86 GLY A N 1
ATOM 668 C CA . GLY A 1 86 ? -21.467 -2.553 8.473 1.00 58.91 86 GLY A CA 1
ATOM 669 C C . GLY A 1 86 ? -20.467 -3.693 8.724 1.00 58.91 86 GLY A C 1
ATOM 670 O O . GLY A 1 86 ? -20.115 -3.964 9.866 1.00 58.91 86 GLY A O 1
ATOM 671 N N . LEU A 1 87 ? -19.959 -4.346 7.660 1.00 52.03 87 LEU A N 1
ATOM 672 C CA . LEU A 1 87 ? -18.976 -5.467 7.685 1.00 52.03 87 LEU A CA 1
ATOM 673 C C . LEU A 1 87 ? -17.719 -5.233 8.561 1.00 52.03 87 LEU A C 1
ATOM 675 O O . LEU A 1 87 ? -16.917 -6.143 8.770 1.00 52.03 87 LEU A O 1
ATOM 679 N N . PHE A 1 88 ? -17.550 -4.012 9.067 1.00 56.91 88 PHE A N 1
ATOM 680 C CA . PHE A 1 88 ? -16.431 -3.516 9.845 1.00 56.91 88 PHE A CA 1
ATOM 681 C C . PHE A 1 88 ? -16.798 -3.141 11.303 1.00 56.91 88 PHE A C 1
ATOM 683 O O . PHE A 1 88 ? -15.944 -2.590 11.995 1.00 56.91 88 PHE A O 1
ATOM 690 N N . GLY A 1 89 ? -17.986 -3.532 11.799 1.00 48.53 89 GLY A N 1
ATOM 691 C CA . GLY A 1 89 ? -18.597 -3.263 13.127 1.00 48.53 89 GLY A CA 1
ATOM 692 C C . GLY A 1 89 ? -19.599 -2.106 13.033 1.00 48.53 89 GLY A C 1
ATOM 693 O O . GLY A 1 89 ? -19.442 -1.341 12.099 1.00 48.53 89 GLY A O 1
ATOM 694 N N . LYS A 1 90 ? -20.604 -1.873 13.896 1.00 43.88 90 LYS A N 1
ATOM 695 C CA . LYS A 1 90 ? -21.437 -2.827 14.665 1.00 43.88 90 LYS A CA 1
ATOM 696 C C . LYS A 1 90 ? -22.100 -3.863 13.758 1.00 43.88 90 LYS A C 1
ATOM 698 O O . LYS A 1 90 ? -22.512 -3.473 12.644 1.00 43.88 90 LYS A O 1
#

pLDDT: mean 83.64, std 10.72, range [43.88, 94.94]

Foldseek 3Di:
DVLVVLLVVLVVLLVVLLVLCVVVVVVVVSVVLVVVLVVQLVVQCVVLCVVPNPVSSSVSSSVSSVVSSVVSVVLSVCVVVVVDDDPRHD

Radius of gyration: 14.66 Å; chains: 1; bounding box: 40×17×38 Å

Secondary structure (DSSP, 8-state):
-HHHHHHHHHHHHHHHHHHHHHHTT-HHHHHHHHHHHHHHHHHHHHHHHHHHHHHHHHHHHHHHHHHHHHHHHHHHHHHHTT---STT--

Sequence (90 aa):
SAALAVFYILNVFTAPFTQFINGSGKLKLSVYLIWTGCVIFIGLAIPLGRLWGVAGVVIASIITRAISLWLSYYQTKLILENRTFGLFGK